Protein AF-A0A821PA83-F1 (afdb_monom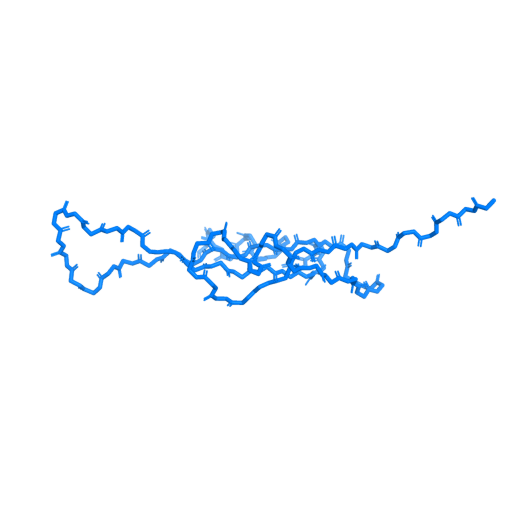er)

Solvent-accessible surface area (backbone atoms only — not comparable to full-atom values): 4691 Å² total; per-residue (Å²): 138,83,85,87,78,72,56,68,25,45,35,33,70,71,32,76,49,89,45,69,47,51,75,71,34,69,44,77,39,56,96,80,30,76,31,70,44,75,49,75,48,80,44,77,62,94,66,90,52,103,77,62,69,80,47,39,28,32,30,30,30,64,31,32,56,68,60,49,56,56,51,60,54,61,76,77,105

Secondary structure (DSSP, 8-state):
----PPPEEE-EEEEESS-THHHH-EEEPPTT--EEEEEEEEE--SS--TT---EEEEEEEEE-HHHHHHHHHHT--

Mean predicted aligned error: 6.84 Å

Sequence (77 aa):
FHSVNGLECYVCEQQEGNNDKCIKTVRMCAREEDACASLILWTTPHEWTPRAERRHYISKGCDKHEGCTRRTYFIFV

Structure (mmCIF, N/CA/C/O backbone):
data_AF-A0A821PA83-F1
#
_entry.id   AF-A0A821PA83-F1
#
loop_
_atom_site.group_PDB
_atom_site.id
_atom_site.type_symbol
_atom_site.label_atom_id
_atom_site.label_alt_id
_atom_site.label_comp_id
_atom_site.label_asym_id
_atom_site.label_entity_id
_atom_site.label_seq_id
_atom_site.pdbx_PDB_ins_code
_atom_site.Cartn_x
_atom_site.Cartn_y
_atom_site.Cartn_z
_atom_site.occupancy
_atom_site.B_iso_or_equiv
_atom_site.auth_seq_id
_atom_site.auth_comp_id
_atom_site.auth_asym_id
_atom_site.auth_atom_id
_atom_site.pdbx_PDB_model_num
ATOM 1 N N . PHE A 1 1 ? 23.075 -20.116 -11.599 1.00 46.12 1 PHE A N 1
ATOM 2 C CA . PHE A 1 1 ? 21.653 -19.755 -11.746 1.00 46.12 1 PHE A CA 1
ATOM 3 C C . PHE A 1 1 ? 21.431 -18.426 -11.047 1.00 46.12 1 PHE A C 1
ATOM 5 O O . PHE A 1 1 ? 21.642 -18.361 -9.846 1.00 46.12 1 PHE A O 1
ATOM 12 N N . HIS A 1 2 ? 21.122 -17.362 -11.790 1.00 56.78 2 HIS A N 1
ATOM 13 C CA . HIS A 1 2 ? 20.830 -16.043 -11.222 1.00 56.78 2 HIS A CA 1
ATOM 14 C C . HIS A 1 2 ? 19.307 -15.880 -11.205 1.00 56.78 2 HIS A C 1
ATOM 16 O O . HIS A 1 2 ? 18.683 -15.956 -12.263 1.00 56.78 2 HIS A O 1
ATOM 22 N N . SER A 1 3 ? 18.707 -15.749 -10.020 1.00 63.34 3 SER A N 1
ATOM 23 C CA . SER A 1 3 ? 17.265 -15.522 -9.887 1.00 63.34 3 SER A CA 1
ATOM 24 C C . SER A 1 3 ? 16.974 -14.071 -10.252 1.00 63.34 3 SER A C 1
ATOM 26 O O . SER A 1 3 ? 17.473 -13.162 -9.591 1.00 63.34 3 SER A O 1
ATOM 28 N N . VAL A 1 4 ? 16.214 -13.839 -11.321 1.00 63.72 4 VAL A N 1
ATOM 29 C CA . VAL A 1 4 ? 15.679 -12.507 -11.622 1.00 63.72 4 VAL A CA 1
ATOM 30 C C . VAL A 1 4 ? 14.373 -12.382 -10.849 1.00 63.72 4 VAL A C 1
ATOM 32 O O . VAL A 1 4 ? 13.337 -12.863 -11.299 1.00 63.72 4 VAL A O 1
ATOM 35 N N . ASN A 1 5 ? 14.439 -11.793 -9.658 1.00 70.75 5 ASN A N 1
ATOM 36 C CA . ASN A 1 5 ? 13.253 -11.537 -8.847 1.00 70.75 5 ASN A CA 1
ATOM 37 C C . ASN A 1 5 ? 12.672 -10.183 -9.266 1.00 70.75 5 ASN A C 1
ATOM 39 O O . ASN A 1 5 ? 13.352 -9.162 -9.163 1.00 70.75 5 ASN A O 1
ATOM 43 N N . GLY A 1 6 ? 11.442 -10.187 -9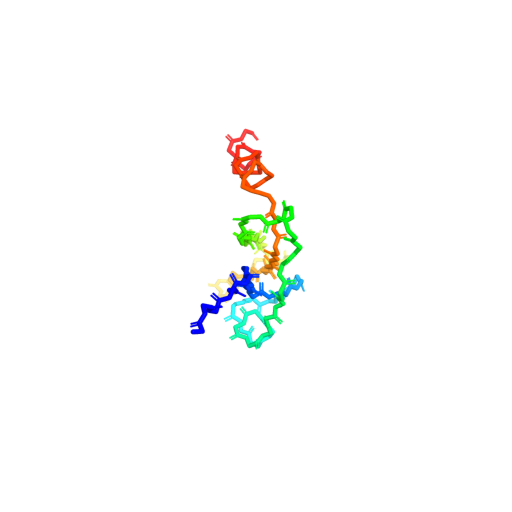.781 1.00 83.06 6 GLY A N 1
ATOM 44 C CA . GLY A 1 6 ? 10.670 -8.959 -9.964 1.00 83.06 6 GLY A CA 1
ATOM 45 C C . GLY A 1 6 ? 10.179 -8.421 -8.618 1.00 83.06 6 GLY A C 1
ATOM 46 O O . GLY A 1 6 ? 10.187 -9.134 -7.614 1.00 83.06 6 GLY A O 1
ATOM 47 N N . LEU A 1 7 ? 9.779 -7.149 -8.588 1.00 93.19 7 LEU A N 1
ATOM 48 C CA . LEU A 1 7 ? 9.189 -6.549 -7.394 1.00 93.19 7 LEU A CA 1
ATOM 49 C C . LEU A 1 7 ? 7.827 -7.200 -7.114 1.00 93.19 7 LEU A C 1
ATOM 51 O O . LEU A 1 7 ? 6.972 -7.251 -7.994 1.00 93.19 7 LEU A O 1
ATOM 55 N N . GLU A 1 8 ? 7.608 -7.649 -5.881 1.00 95.25 8 GLU A N 1
ATOM 56 C CA . GLU A 1 8 ? 6.312 -8.139 -5.411 1.00 95.25 8 GLU A CA 1
ATOM 57 C C . GLU A 1 8 ? 5.793 -7.232 -4.296 1.00 95.25 8 GLU A C 1
ATOM 59 O O . GLU A 1 8 ? 6.509 -6.923 -3.343 1.00 95.25 8 GLU A O 1
ATOM 64 N N . CYS A 1 9 ? 4.532 -6.815 -4.405 1.00 96.31 9 CYS A N 1
ATOM 65 C CA . CYS A 1 9 ? 3.894 -5.938 -3.426 1.00 96.31 9 CYS A CA 1
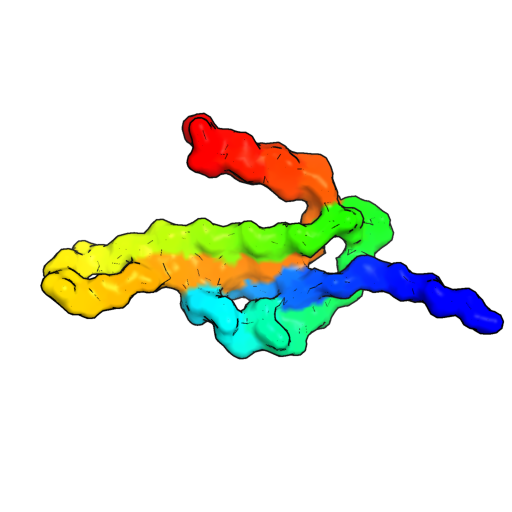ATOM 66 C C . CYS A 1 9 ? 2.611 -6.563 -2.885 1.00 96.31 9 CYS A C 1
ATOM 68 O O . CYS A 1 9 ? 1.884 -7.246 -3.612 1.00 96.31 9 CYS A O 1
ATOM 70 N N . TYR A 1 10 ? 2.285 -6.262 -1.625 1.00 97.69 10 TYR A N 1
ATOM 71 C CA . TYR A 1 10 ? 0.951 -6.529 -1.092 1.00 97.69 10 TYR A CA 1
ATOM 72 C C . TYR A 1 10 ? -0.097 -5.708 -1.843 1.00 97.69 10 TYR A C 1
ATOM 74 O O . TYR A 1 10 ? 0.113 -4.521 -2.105 1.00 97.69 10 TYR A O 1
ATOM 82 N N . VAL A 1 11 ? -1.234 -6.330 -2.157 1.00 96.88 11 VAL A N 1
ATOM 83 C CA . VAL A 1 11 ? -2.333 -5.694 -2.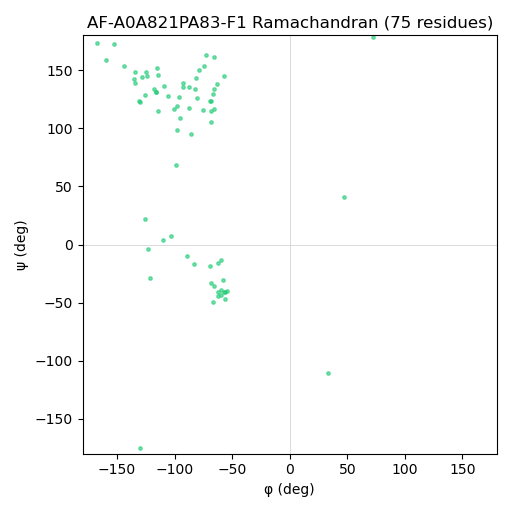886 1.00 96.88 11 VAL A CA 1
ATOM 84 C C . VAL A 1 11 ? -3.649 -5.820 -2.131 1.00 96.88 11 VAL A C 1
ATOM 86 O O . VAL A 1 11 ? -4.059 -6.901 -1.709 1.00 96.88 11 VAL A O 1
ATOM 89 N N . CYS A 1 12 ? -4.322 -4.691 -1.960 1.00 97.81 12 CYS A N 1
ATOM 90 C CA . CYS A 1 12 ? -5.676 -4.618 -1.427 1.00 97.81 12 CYS A CA 1
ATOM 91 C C . CYS A 1 12 ? -6.307 -3.284 -1.823 1.00 97.81 12 CYS A C 1
ATOM 93 O O . CYS A 1 12 ? -5.600 -2.323 -2.124 1.00 97.81 12 CYS A O 1
ATOM 95 N N . GLU A 1 13 ? -7.632 -3.211 -1.811 1.00 96.25 13 GLU A N 1
ATOM 96 C CA . GLU A 1 13 ? -8.369 -2.010 -2.187 1.00 96.25 13 GLU A CA 1
ATOM 97 C C . GLU A 1 13 ? -9.419 -1.700 -1.124 1.00 96.25 13 GLU A C 1
ATOM 99 O O . GLU A 1 13 ? -10.250 -2.554 -0.818 1.00 96.25 13 GLU A O 1
ATOM 104 N N . GLN A 1 14 ? -9.352 -0.484 -0.573 1.00 93.62 14 GLN A N 1
ATOM 105 C CA . GLN A 1 14 ? -10.325 0.089 0.364 1.00 93.62 14 GLN A CA 1
ATOM 106 C C . GLN A 1 14 ? -10.723 -0.866 1.495 1.00 93.62 14 GLN A C 1
ATOM 108 O O . GLN A 1 14 ? -11.887 -0.968 1.875 1.00 93.62 14 GLN A O 1
ATOM 113 N N . GLN A 1 15 ? -9.747 -1.585 2.038 1.00 95.00 15 GLN A N 1
ATOM 114 C CA . GLN A 1 15 ? -9.997 -2.544 3.097 1.00 95.00 15 GLN A CA 1
ATOM 115 C C . GLN A 1 15 ? -9.935 -1.856 4.456 1.00 95.00 15 GLN A C 1
ATOM 117 O O . GLN A 1 15 ? -9.027 -1.066 4.709 1.00 95.00 15 GLN A O 1
ATOM 122 N N . GLU A 1 16 ? -10.885 -2.150 5.339 1.00 93.31 16 GLU A N 1
ATOM 123 C CA . GLU A 1 16 ? -10.858 -1.618 6.699 1.00 93.31 16 GLU A CA 1
ATOM 124 C C . GLU A 1 16 ? -9.696 -2.236 7.493 1.00 93.31 16 GLU A C 1
ATOM 126 O O . GLU A 1 16 ? -9.657 -3.441 7.759 1.00 93.31 16 GLU A O 1
ATOM 131 N N . GLY A 1 17 ? -8.738 -1.393 7.878 1.00 90.81 17 GLY A N 1
ATOM 132 C CA . GLY A 1 17 ? -7.536 -1.815 8.590 1.00 90.81 17 GLY A CA 1
ATOM 133 C C . GLY A 1 17 ? -6.506 -2.575 7.742 1.00 90.81 17 GLY A C 1
ATOM 134 O O . GLY A 1 17 ? -6.671 -2.831 6.551 1.00 90.81 17 GLY A O 1
ATOM 135 N N . ASN A 1 18 ? -5.388 -2.935 8.380 1.00 94.19 18 ASN A N 1
ATOM 136 C CA . ASN A 1 18 ? -4.296 -3.688 7.752 1.00 94.19 18 ASN A CA 1
ATOM 137 C C . ASN A 1 18 ? -4.382 -5.182 8.091 1.00 94.19 18 ASN A C 1
ATOM 139 O O . ASN A 1 18 ? -3.570 -5.706 8.852 1.00 94.19 18 ASN A O 1
ATOM 143 N N . ASN A 1 19 ? -5.396 -5.860 7.565 1.00 94.69 19 ASN A N 1
ATOM 144 C CA . ASN A 1 19 ? -5.650 -7.282 7.805 1.00 94.69 19 ASN A CA 1
ATOM 145 C C . ASN A 1 19 ? -5.876 -8.025 6.473 1.00 94.69 19 ASN A C 1
ATOM 147 O O . ASN A 1 19 ? -5.666 -7.466 5.399 1.00 94.69 19 ASN A O 1
ATOM 151 N N . ASP A 1 20 ? -6.215 -9.313 6.529 1.00 95.00 20 ASP A N 1
ATOM 152 C CA . ASP A 1 20 ? -6.543 -10.179 5.384 1.00 95.00 20 ASP A CA 1
ATOM 153 C C . ASP A 1 20 ? -5.797 -9.897 4.076 1.00 95.00 20 ASP A C 1
ATOM 155 O O . ASP A 1 20 ? -4.598 -10.172 4.003 1.00 95.00 20 ASP A O 1
ATOM 159 N N . LYS A 1 21 ? -6.468 -9.387 3.031 1.00 94.69 21 LYS A N 1
ATOM 160 C CA . LYS A 1 21 ? -5.831 -9.235 1.714 1.00 94.69 21 LYS A CA 1
ATOM 161 C C . LYS A 1 21 ? -4.613 -8.313 1.790 1.00 94.69 21 LYS A C 1
ATOM 163 O O . LYS A 1 21 ? -3.579 -8.667 1.231 1.00 94.69 21 LYS A O 1
ATOM 168 N N . CYS A 1 22 ? -4.678 -7.237 2.579 1.00 96.00 22 CYS A N 1
ATOM 169 C CA . CYS A 1 22 ? -3.578 -6.285 2.760 1.00 96.00 22 CYS A CA 1
ATOM 170 C C . CYS A 1 22 ? -2.294 -6.870 3.376 1.00 96.00 22 CYS A C 1
ATOM 172 O O . CYS A 1 22 ? -1.254 -6.218 3.279 1.00 96.00 22 CYS A O 1
ATOM 174 N N . ILE A 1 23 ? -2.344 -8.057 3.997 1.00 96.75 23 ILE A N 1
ATOM 175 C CA . ILE A 1 23 ? -1.163 -8.734 4.575 1.00 96.75 23 ILE A CA 1
ATOM 176 C C . ILE A 1 23 ? -0.924 -10.145 4.017 1.00 96.75 23 ILE A C 1
ATOM 178 O O . ILE A 1 23 ? 0.048 -10.793 4.394 1.00 96.75 23 ILE A O 1
ATOM 182 N N . LYS A 1 24 ? -1.815 -10.650 3.156 1.00 97.31 24 LYS A N 1
ATOM 183 C CA . LYS A 1 24 ? -1.757 -12.023 2.617 1.00 97.31 24 LYS A CA 1
ATOM 184 C C . LYS A 1 24 ? -1.665 -12.069 1.097 1.00 97.31 24 LYS A C 1
ATOM 186 O O . LYS A 1 24 ? -1.156 -13.040 0.553 1.00 97.31 24 LYS A O 1
ATOM 191 N N . THR A 1 25 ? -2.204 -11.067 0.404 1.00 97.56 25 THR A N 1
ATOM 192 C CA . THR A 1 25 ? -2.299 -11.079 -1.060 1.00 97.56 25 THR A CA 1
ATOM 193 C C . THR A 1 25 ? -1.151 -10.281 -1.644 1.00 97.56 25 THR A C 1
ATOM 195 O O . THR A 1 25 ?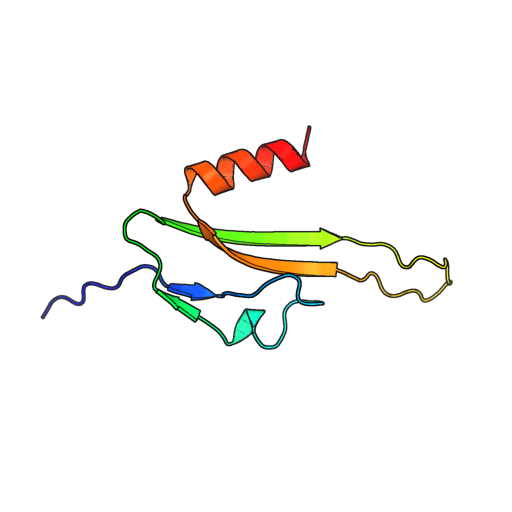 -1.045 -9.084 -1.389 1.00 97.56 25 THR A O 1
ATOM 198 N N . VAL A 1 26 ? -0.308 -10.942 -2.432 1.00 96.88 26 VAL A N 1
ATOM 199 C CA . VAL A 1 26 ? 0.810 -10.324 -3.150 1.00 96.88 26 VAL A CA 1
ATOM 200 C C . VAL A 1 26 ? 0.597 -10.417 -4.656 1.00 96.88 26 VAL A C 1
ATOM 202 O O . VAL A 1 26 ? -0.069 -11.331 -5.146 1.00 96.88 26 VAL A O 1
ATOM 205 N N . ARG A 1 27 ? 1.160 -9.460 -5.391 1.00 95.25 27 ARG A N 1
ATOM 206 C CA . ARG A 1 27 ? 1.170 -9.427 -6.856 1.00 95.25 27 ARG A CA 1
ATOM 207 C C . ARG A 1 27 ? 2.574 -9.081 -7.339 1.00 95.25 27 ARG A C 1
ATOM 209 O O . ARG A 1 27 ? 3.195 -8.170 -6.794 1.00 95.25 27 ARG A O 1
ATOM 216 N N . MET A 1 28 ? 3.018 -9.755 -8.396 1.00 95.12 28 MET A N 1
ATOM 217 C CA . MET A 1 28 ? 4.198 -9.360 -9.164 1.00 95.12 28 MET A CA 1
ATOM 218 C C . MET A 1 28 ? 3.918 -8.053 -9.917 1.00 95.12 28 MET A C 1
ATOM 220 O O . MET A 1 28 ? 2.953 -7.966 -10.681 1.00 95.12 28 MET A O 1
ATOM 224 N N . CYS A 1 29 ? 4.742 -7.040 -9.690 1.00 94.69 29 CYS A N 1
ATOM 225 C CA . CYS A 1 29 ? 4.617 -5.739 -10.329 1.00 94.69 29 CYS A CA 1
ATOM 226 C C . CYS A 1 29 ? 5.075 -5.783 -11.792 1.00 94.69 29 CYS A C 1
ATOM 228 O O . CYS A 1 29 ? 5.891 -6.621 -12.188 1.00 94.69 29 CYS A O 1
ATOM 230 N N . ALA A 1 30 ? 4.537 -4.876 -12.607 1.00 93.19 30 ALA A N 1
ATOM 231 C CA . ALA A 1 30 ? 5.015 -4.678 -13.969 1.00 93.19 30 ALA A CA 1
ATOM 232 C C . ALA A 1 30 ? 6.452 -4.135 -13.965 1.00 93.19 30 ALA A C 1
ATOM 234 O O . ALA A 1 30 ? 6.919 -3.567 -12.980 1.00 93.19 30 ALA A O 1
ATOM 235 N N . ARG A 1 31 ? 7.153 -4.266 -15.095 1.00 89.81 31 ARG A N 1
ATOM 236 C CA . ARG A 1 31 ? 8.546 -3.807 -15.236 1.00 89.81 31 ARG A CA 1
ATOM 237 C C . ARG A 1 31 ? 8.699 -2.309 -14.944 1.00 89.81 31 ARG A C 1
ATOM 239 O O . ARG A 1 31 ? 9.750 -1.864 -14.499 1.00 89.81 31 ARG A O 1
ATOM 246 N N . GLU A 1 32 ? 7.660 -1.546 -15.234 1.00 91.44 32 GLU A N 1
ATOM 247 C CA . GLU A 1 32 ? 7.595 -0.099 -15.124 1.00 91.44 32 GLU A CA 1
ATOM 248 C C . GLU A 1 32 ? 7.132 0.359 -13.736 1.00 91.44 32 GLU A C 1
ATOM 250 O O . GLU A 1 32 ? 7.176 1.555 -13.478 1.00 91.44 32 GLU A O 1
ATOM 255 N N . GLU A 1 33 ? 6.656 -0.552 -12.881 1.00 93.25 33 GLU A N 1
ATOM 256 C CA . GLU A 1 33 ? 6.227 -0.296 -11.503 1.00 93.25 33 GLU A CA 1
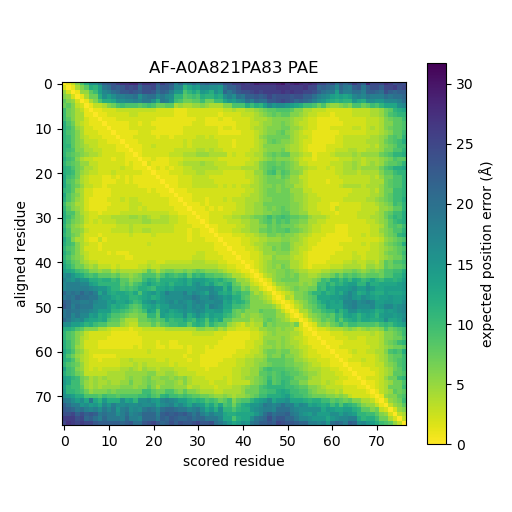ATOM 257 C C . GLU A 1 33 ? 7.374 -0.670 -10.546 1.00 93.25 33 GLU A C 1
ATOM 259 O O . GLU A 1 33 ? 7.583 -1.839 -10.225 1.00 93.25 33 GLU A O 1
ATOM 264 N N . ASP A 1 34 ? 8.137 0.325 -10.101 1.00 92.88 34 ASP A N 1
ATOM 265 C CA . ASP A 1 34 ? 9.373 0.165 -9.324 1.00 92.88 34 ASP A CA 1
ATOM 266 C C . ASP A 1 34 ? 9.211 0.450 -7.818 1.00 92.88 34 ASP A C 1
ATOM 268 O O . ASP A 1 34 ? 10.196 0.461 -7.077 1.00 92.88 34 ASP A O 1
ATOM 272 N N . ALA A 1 35 ? 7.982 0.654 -7.335 1.00 93.06 35 ALA A N 1
ATOM 273 C CA . ALA A 1 35 ? 7.698 0.884 -5.922 1.00 93.06 35 ALA A CA 1
ATOM 274 C C . ALA A 1 35 ? 6.379 0.241 -5.461 1.00 93.06 35 ALA A C 1
ATOM 276 O O . ALA A 1 35 ? 5.427 0.090 -6.223 1.00 93.06 35 ALA A O 1
ATOM 277 N N . CYS A 1 36 ? 6.290 -0.077 -4.167 1.00 94.56 36 CYS A N 1
ATOM 278 C CA . CYS A 1 36 ? 5.015 -0.382 -3.518 1.00 94.56 36 CYS A CA 1
ATOM 279 C C . CYS A 1 36 ? 4.432 0.894 -2.897 1.00 94.56 36 CYS A C 1
ATOM 281 O O . CYS A 1 36 ? 5.135 1.623 -2.196 1.00 94.56 36 CYS A O 1
ATOM 283 N N . ALA A 1 37 ? 3.136 1.129 -3.085 1.00 94.12 37 ALA A N 1
ATOM 284 C CA . ALA A 1 37 ? 2.412 2.242 -2.482 1.00 94.12 37 ALA A CA 1
ATOM 285 C C . ALA A 1 37 ? 1.362 1.740 -1.483 1.00 94.12 37 ALA A C 1
ATOM 287 O O . ALA A 1 37 ? 0.745 0.690 -1.664 1.00 94.12 37 ALA A O 1
ATOM 288 N N . SER A 1 38 ? 1.148 2.509 -0.415 1.00 93.75 38 SER A N 1
ATOM 289 C CA . SER A 1 38 ? 0.050 2.318 0.535 1.00 93.75 38 SER A CA 1
ATOM 290 C C . SER A 1 38 ? -0.659 3.648 0.747 1.00 93.75 38 SER A C 1
ATOM 292 O O . SER A 1 38 ? -0.036 4.619 1.166 1.00 93.75 38 SER A O 1
ATOM 294 N N . LEU A 1 39 ? -1.959 3.680 0.479 1.00 91.75 39 LEU A N 1
ATOM 295 C CA . LEU A 1 39 ? -2.830 4.812 0.761 1.00 91.75 39 LEU A CA 1
ATOM 296 C C . LEU A 1 39 ? -3.694 4.475 1.973 1.00 91.75 39 LEU A C 1
ATOM 298 O O . LEU A 1 39 ? -4.348 3.433 1.987 1.00 91.75 39 LEU A O 1
ATOM 302 N N . ILE A 1 40 ? -3.696 5.359 2.968 1.00 91.62 40 ILE A N 1
ATOM 303 C CA . ILE A 1 40 ? -4.542 5.244 4.157 1.00 91.62 40 ILE A CA 1
ATOM 304 C C . ILE A 1 40 ? -5.532 6.404 4.137 1.00 91.62 40 ILE A C 1
ATOM 306 O O . ILE A 1 40 ? -5.137 7.563 4.248 1.00 91.62 40 ILE A O 1
ATOM 310 N N . LEU A 1 41 ? -6.816 6.084 4.002 1.00 89.38 41 LEU A N 1
ATOM 311 C CA . LEU A 1 41 ? -7.904 7.041 4.121 1.00 89.38 41 LEU A CA 1
ATOM 312 C C . LEU A 1 41 ? -8.438 7.003 5.550 1.00 89.38 41 LEU A C 1
ATOM 314 O O . LEU A 1 41 ? -9.088 6.040 5.959 1.00 89.38 41 LEU A O 1
ATOM 318 N N . TRP A 1 42 ? -8.166 8.060 6.306 1.00 86.12 42 TRP A N 1
ATOM 319 C CA . TRP A 1 42 ? -8.724 8.242 7.639 1.00 86.12 42 TRP A CA 1
ATOM 320 C C . TRP A 1 42 ? -10.141 8.792 7.530 1.00 86.12 42 TRP A C 1
ATOM 322 O O . TRP A 1 42 ? -10.362 9.820 6.894 1.00 86.12 42 TRP A O 1
ATOM 332 N N . THR A 1 43 ? -11.097 8.118 8.164 1.00 81.25 43 THR A N 1
ATOM 333 C CA . THR A 1 43 ? -12.495 8.552 8.190 1.00 81.25 43 THR A CA 1
ATOM 334 C C . THR A 1 43 ? -12.968 8.701 9.626 1.00 81.25 43 THR A C 1
ATOM 336 O O . THR A 1 43 ? -12.565 7.954 10.521 1.00 81.25 43 THR A O 1
ATOM 339 N N . THR A 1 44 ? -13.834 9.677 9.860 1.00 77.38 44 THR A N 1
ATOM 340 C CA . THR A 1 44 ? -14.587 9.764 11.107 1.00 77.38 44 THR A CA 1
ATOM 341 C C . THR A 1 44 ? -15.923 9.054 10.921 1.00 77.38 44 THR A C 1
ATOM 343 O O . THR A 1 44 ? -16.542 9.205 9.865 1.00 77.38 44 THR A O 1
ATOM 346 N N . PRO A 1 45 ? -16.396 8.286 11.914 1.00 75.31 45 PRO A N 1
ATOM 347 C CA . PRO A 1 45 ? -17.764 7.789 11.886 1.00 75.31 45 PRO A CA 1
ATOM 348 C C . PRO A 1 45 ? -18.745 8.964 11.772 1.00 75.31 45 PRO A C 1
ATOM 350 O O . PRO A 1 45 ? -18.484 10.040 12.309 1.00 75.31 45 PRO A O 1
ATOM 353 N N . HIS A 1 46 ? -19.850 8.753 11.048 1.00 75.00 46 HIS A N 1
ATOM 354 C CA . HIS A 1 46 ? -20.875 9.781 10.819 1.00 75.00 46 HIS A CA 1
ATOM 355 C C . HIS A 1 46 ? -21.420 10.340 12.139 1.00 75.00 46 HIS A C 1
ATOM 357 O O . HIS A 1 46 ? -21.579 11.546 12.291 1.00 75.00 46 HIS A O 1
ATOM 363 N N . GLU A 1 47 ? -21.636 9.456 1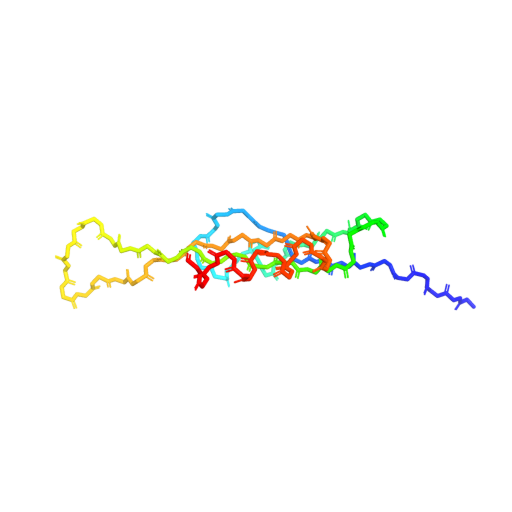3.113 1.00 79.25 47 GLU A N 1
ATOM 364 C CA . GLU A 1 47 ? -22.073 9.832 14.451 1.00 79.25 47 GLU A CA 1
ATOM 365 C C . GLU A 1 47 ? -20.883 9.950 15.401 1.00 79.25 47 GLU A C 1
ATOM 367 O O . GLU A 1 47 ? -20.092 9.013 15.573 1.00 79.25 47 GLU A O 1
ATOM 372 N N . TR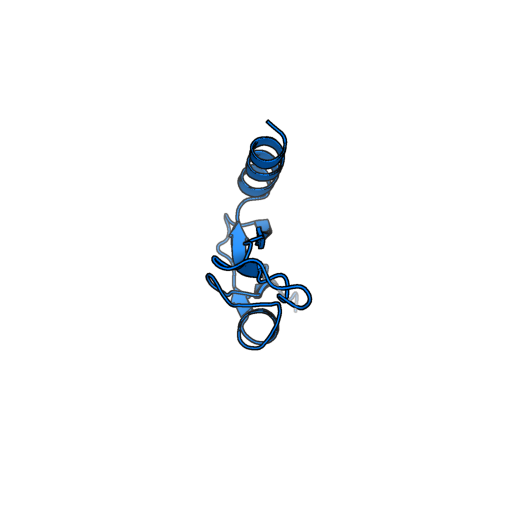P A 1 48 ? -20.789 11.097 16.075 1.00 71.44 48 TRP A N 1
ATOM 373 C CA . TRP A 1 48 ? -19.864 11.267 17.184 1.00 71.44 48 TRP A CA 1
ATOM 374 C C . TRP A 1 48 ? -20.338 10.421 18.367 1.00 71.44 48 TRP A C 1
ATOM 376 O O . TRP A 1 48 ? -21.449 10.583 18.865 1.00 71.44 48 TRP A O 1
ATOM 386 N N . THR A 1 49 ? -19.479 9.528 18.851 1.00 77.94 49 THR A N 1
ATOM 387 C CA . THR A 1 49 ? -19.707 8.818 20.112 1.00 77.94 49 THR A CA 1
ATOM 388 C C . THR A 1 49 ? -18.421 8.831 20.940 1.00 77.94 49 THR A C 1
ATOM 390 O O . THR A 1 49 ? -17.330 8.781 20.365 1.00 77.94 49 THR A O 1
ATOM 393 N N . PRO A 1 50 ? -18.491 8.849 22.286 1.00 76.88 50 PRO A N 1
ATOM 394 C CA . PRO A 1 50 ? -17.297 8.891 23.141 1.00 76.88 50 PRO A CA 1
ATOM 395 C C . PRO A 1 50 ? -16.333 7.705 22.956 1.00 76.88 50 PRO A C 1
ATOM 397 O O . PRO A 1 50 ? -15.211 7.740 23.451 1.00 76.88 50 PRO A O 1
ATOM 400 N N . ARG A 1 51 ? -16.779 6.638 22.278 1.00 76.94 51 ARG A N 1
ATOM 401 C CA . ARG A 1 51 ? -16.021 5.409 22.002 1.00 76.94 51 ARG A CA 1
ATOM 402 C C . ARG A 1 51 ? -15.989 5.063 20.514 1.00 76.94 51 ARG A C 1
ATOM 404 O O . ARG A 1 51 ? -15.818 3.899 20.165 1.00 76.94 51 ARG A O 1
ATOM 411 N N . ALA A 1 52 ? -16.206 6.041 19.638 1.00 73.31 52 ALA A N 1
ATOM 412 C CA . ALA A 1 52 ? -16.190 5.783 18.209 1.00 73.31 52 ALA A CA 1
ATOM 413 C C . ALA A 1 52 ? -14.770 5.382 17.786 1.00 73.31 52 ALA A C 1
ATOM 415 O O . ALA A 1 52 ? -13.826 6.166 17.917 1.00 73.31 52 ALA A O 1
ATOM 416 N N . GLU A 1 53 ? -14.610 4.155 17.298 1.00 71.38 53 GLU A N 1
ATOM 417 C CA . GLU A 1 53 ? -13.332 3.710 16.756 1.00 71.38 53 GLU A CA 1
ATOM 418 C C . GLU A 1 53 ? -13.002 4.513 15.496 1.00 71.38 53 GLU A C 1
ATOM 420 O O . GLU A 1 53 ? -13.847 4.721 14.619 1.00 71.38 53 GLU A O 1
ATOM 425 N N . ARG A 1 54 ? -11.756 4.987 15.405 1.00 72.00 54 ARG A N 1
ATOM 426 C CA . ARG A 1 54 ? -11.255 5.639 14.193 1.00 72.00 54 ARG A CA 1
ATOM 427 C C . ARG A 1 54 ? -11.155 4.589 13.092 1.00 72.00 54 ARG A C 1
ATOM 429 O O . ARG A 1 54 ? -10.232 3.774 13.097 1.00 72.00 54 ARG A O 1
ATOM 436 N N . ARG A 1 55 ? -12.090 4.625 12.145 1.00 81.50 55 ARG A N 1
ATOM 437 C CA . ARG A 1 55 ? -12.071 3.742 10.978 1.00 81.50 55 ARG A CA 1
ATOM 438 C C . ARG A 1 55 ? -11.142 4.305 9.918 1.00 81.50 55 ARG A C 1
ATOM 440 O O . ARG A 1 55 ? -11.176 5.496 9.599 1.00 81.50 55 ARG A O 1
ATOM 447 N N . HIS A 1 56 ? -10.309 3.437 9.369 1.00 89.31 56 HIS A N 1
ATOM 448 C CA . HIS A 1 56 ? -9.429 3.781 8.268 1.00 89.31 56 HIS A CA 1
ATOM 449 C C . HIS A 1 56 ? -9.464 2.683 7.221 1.00 89.31 56 HIS A C 1
ATOM 451 O O . HIS A 1 56 ? -9.517 1.496 7.545 1.00 89.31 56 HIS A O 1
ATOM 457 N N . TYR A 1 57 ? -9.414 3.108 5.968 1.00 92.75 57 TYR A N 1
ATOM 458 C CA . TYR A 1 57 ? -9.389 2.215 4.825 1.00 92.75 57 TYR A CA 1
ATOM 459 C C . TYR A 1 57 ? -8.009 2.251 4.193 1.00 92.75 57 TYR A C 1
ATOM 461 O O . TYR A 1 57 ? -7.415 3.319 4.037 1.00 92.75 57 TYR A O 1
ATOM 469 N N . ILE A 1 58 ? -7.492 1.080 3.847 1.00 94.69 58 ILE A N 1
ATOM 470 C CA . ILE A 1 58 ? -6.165 0.908 3.279 1.00 94.69 58 ILE A CA 1
ATOM 471 C C . ILE A 1 58 ? -6.295 0.358 1.865 1.00 94.69 58 ILE A C 1
ATOM 473 O O . ILE A 1 58 ? -6.970 -0.643 1.626 1.00 94.69 58 ILE A O 1
ATOM 477 N N . SER A 1 59 ? -5.588 0.999 0.941 1.00 95.50 59 SER A N 1
ATOM 478 C CA . SER A 1 59 ? -5.325 0.472 -0.395 1.00 95.50 59 SER A CA 1
ATOM 479 C C . SER A 1 59 ? -3.823 0.288 -0.569 1.00 95.50 59 SER A C 1
ATOM 481 O O . SER A 1 59 ? -3.043 1.178 -0.229 1.00 95.50 59 SER A O 1
ATOM 483 N N . LYS A 1 60 ? -3.405 -0.862 -1.095 1.00 96.50 60 LYS A N 1
ATOM 484 C CA . LYS A 1 60 ? -2.005 -1.195 -1.377 1.00 96.50 60 LYS A CA 1
ATOM 485 C C . LYS A 1 60 ? -1.869 -1.668 -2.814 1.00 96.50 60 LYS A C 1
ATOM 487 O O . LYS A 1 60 ? -2.752 -2.356 -3.323 1.00 96.50 60 LYS A O 1
ATOM 492 N N . GLY A 1 61 ? -0.763 -1.320 -3.453 1.00 95.75 61 GLY A N 1
ATOM 493 C CA . GLY A 1 61 ? -0.525 -1.688 -4.841 1.00 95.75 61 GLY A CA 1
ATOM 494 C C . GLY A 1 61 ? 0.908 -1.451 -5.277 1.00 95.75 61 GLY A C 1
ATOM 495 O O . GLY A 1 61 ? 1.702 -0.860 -4.544 1.00 95.75 61 GLY A O 1
ATOM 496 N N . CYS A 1 62 ? 1.213 -1.902 -6.490 1.00 95.50 62 CYS A N 1
ATOM 497 C CA . CYS A 1 62 ? 2.422 -1.457 -7.171 1.00 95.50 62 CYS A CA 1
ATOM 498 C C . CYS A 1 62 ? 2.177 -0.068 -7.767 1.00 95.50 62 CYS A C 1
ATOM 500 O O . CYS A 1 62 ? 1.047 0.282 -8.115 1.00 95.50 62 CYS A O 1
ATOM 502 N N . ASP A 1 63 ? 3.234 0.721 -7.856 1.00 94.19 63 ASP A N 1
ATOM 503 C CA . ASP A 1 63 ? 3.229 2.071 -8.395 1.00 94.19 63 ASP A CA 1
ATOM 504 C C . ASP A 1 63 ? 4.617 2.401 -8.955 1.00 94.19 63 ASP A C 1
ATOM 506 O O . ASP A 1 63 ? 5.581 1.658 -8.771 1.00 94.19 63 ASP A O 1
ATOM 510 N N . LYS A 1 64 ? 4.726 3.551 -9.613 1.00 93.62 64 LYS A N 1
ATOM 511 C CA . LYS A 1 64 ? 6.011 4.173 -9.925 1.00 93.62 64 LYS A CA 1
ATOM 512 C C . LYS A 1 64 ? 6.519 4.945 -8.719 1.00 93.62 64 LYS A C 1
ATOM 514 O O . LYS A 1 64 ? 5.741 5.638 -8.064 1.00 93.62 64 LYS A O 1
ATOM 519 N N . HIS A 1 65 ? 7.822 4.935 -8.475 1.00 91.19 65 HIS A N 1
ATOM 520 C CA . HIS A 1 65 ? 8.460 5.748 -7.446 1.00 91.19 65 HIS A CA 1
ATOM 521 C C . HIS A 1 65 ? 8.126 7.240 -7.616 1.00 91.19 65 HIS A C 1
ATOM 523 O O . HIS A 1 65 ? 7.809 7.931 -6.644 1.00 91.19 65 HIS A O 1
ATOM 529 N N . GLU A 1 66 ? 8.098 7.721 -8.862 1.00 91.44 66 GLU A N 1
ATOM 530 C CA . GLU A 1 66 ? 7.653 9.076 -9.209 1.00 91.44 66 GLU A CA 1
ATOM 531 C C . GLU A 1 66 ? 6.175 9.307 -8.847 1.00 91.44 66 GLU A C 1
ATOM 533 O O . GLU A 1 66 ? 5.823 10.328 -8.251 1.00 91.44 66 GLU A O 1
ATOM 538 N N . GLY A 1 67 ? 5.311 8.333 -9.153 1.00 87.44 67 GLY A N 1
ATOM 539 C CA . GLY A 1 67 ? 3.885 8.367 -8.823 1.00 87.44 67 GLY A CA 1
ATOM 540 C C . GLY A 1 67 ? 3.636 8.421 -7.315 1.00 87.44 67 GLY A C 1
ATOM 541 O O . GLY A 1 67 ? 2.793 9.197 -6.857 1.00 87.44 67 GLY A O 1
ATOM 542 N N . CYS A 1 68 ? 4.410 7.659 -6.545 1.00 85.44 68 CYS A N 1
ATOM 543 C CA . CYS A 1 68 ? 4.364 7.642 -5.088 1.00 85.44 68 CYS A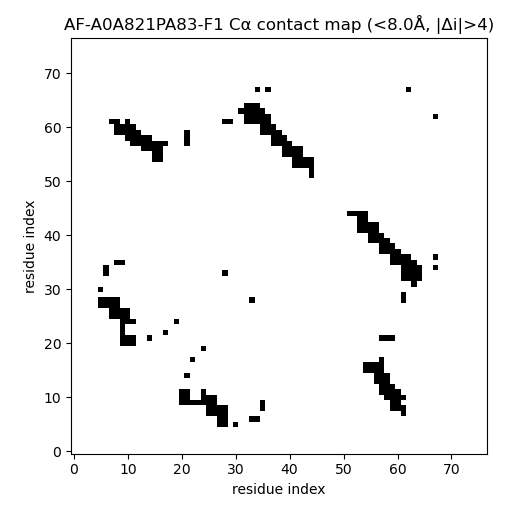 CA 1
ATOM 544 C C . CYS A 1 68 ? 4.836 8.984 -4.507 1.00 85.44 68 CYS A C 1
ATOM 546 O O . CYS A 1 68 ? 4.124 9.616 -3.726 1.00 85.44 68 CYS A O 1
ATOM 548 N N . THR A 1 69 ? 5.989 9.474 -4.968 1.00 85.81 69 THR A N 1
ATOM 549 C CA . THR A 1 69 ? 6.564 10.760 -4.553 1.00 85.81 69 THR A CA 1
ATOM 550 C C . THR A 1 69 ? 5.590 11.912 -4.795 1.00 85.81 69 THR A C 1
ATOM 552 O O . THR A 1 69 ? 5.325 12.696 -3.886 1.00 85.81 69 THR A O 1
ATOM 555 N N . ARG A 1 70 ? 4.969 11.974 -5.980 1.00 85.88 70 ARG A N 1
ATOM 556 C CA . ARG A 1 70 ? 3.968 12.997 -6.312 1.00 85.88 70 ARG A CA 1
ATOM 557 C C . ARG A 1 70 ? 2.765 12.970 -5.364 1.00 85.88 70 ARG A C 1
ATOM 559 O O . ARG A 1 70 ? 2.313 14.030 -4.943 1.00 85.88 70 ARG A O 1
ATOM 566 N N . ARG A 1 71 ? 2.239 11.789 -5.018 1.00 76.50 71 ARG A N 1
ATOM 567 C CA . ARG A 1 71 ? 1.071 11.650 -4.125 1.00 76.50 71 ARG A CA 1
ATOM 568 C C . ARG A 1 71 ? 1.356 12.117 -2.703 1.00 76.50 71 ARG A C 1
ATOM 570 O O . ARG A 1 71 ? 0.476 12.720 -2.098 1.00 76.50 71 ARG A O 1
ATOM 577 N N . THR A 1 72 ? 2.568 11.895 -2.196 1.00 64.62 72 THR A N 1
ATOM 578 C CA . THR A 1 72 ? 2.977 12.389 -0.873 1.00 64.62 72 THR A CA 1
ATOM 579 C C . THR A 1 72 ? 2.822 13.906 -0.781 1.00 64.62 72 THR A C 1
ATOM 581 O O . THR A 1 72 ? 2.302 14.397 0.213 1.00 64.62 72 THR A O 1
ATOM 584 N N . TYR A 1 73 ? 3.169 14.652 -1.835 1.00 57.16 73 TYR A N 1
ATOM 585 C CA . TYR A 1 73 ? 3.011 16.110 -1.850 1.00 57.16 73 TYR A CA 1
ATOM 586 C C . TYR A 1 73 ? 1.547 16.571 -1.872 1.00 57.16 73 TYR A C 1
ATOM 588 O O . TYR A 1 73 ? 1.235 17.576 -1.248 1.00 57.16 73 TYR A O 1
ATOM 596 N N . PHE A 1 74 ? 0.634 15.835 -2.512 1.00 54.75 74 PHE A N 1
ATOM 597 C CA . PHE A 1 74 ? -0.794 16.194 -2.545 1.00 54.75 74 PHE A CA 1
ATOM 598 C C . PHE A 1 74 ? -1.511 16.046 -1.195 1.00 54.75 74 PHE A C 1
ATOM 600 O O . PHE A 1 74 ? -2.581 16.613 -1.023 1.00 54.75 74 PHE A O 1
ATOM 607 N N . ILE A 1 75 ? -0.956 15.289 -0.246 1.00 50.53 75 ILE A N 1
ATOM 608 C CA . ILE A 1 75 ? -1.549 15.118 1.092 1.00 50.53 75 ILE A CA 1
ATOM 609 C C . ILE A 1 75 ? -1.167 16.286 2.030 1.00 50.53 75 ILE A C 1
ATOM 611 O O . ILE A 1 75 ? -1.825 16.490 3.047 1.00 50.53 75 ILE A O 1
ATOM 615 N N . PHE A 1 76 ? -0.135 17.071 1.689 1.00 42.38 76 PHE A N 1
ATOM 616 C CA . PHE A 1 76 ? 0.372 18.194 2.496 1.00 42.38 76 PHE A CA 1
ATOM 617 C C . PHE A 1 76 ? 0.101 19.591 1.901 1.00 42.38 76 PHE A C 1
ATOM 619 O O . PHE A 1 76 ? 0.573 20.573 2.476 1.00 42.38 76 PHE A O 1
ATOM 626 N N . VAL A 1 77 ? -0.616 19.696 0.775 1.00 38.31 77 VAL A N 1
ATOM 627 C CA . VAL A 1 77 ? -1.003 20.977 0.144 1.00 38.31 77 VAL A CA 1
ATOM 628 C C . VAL A 1 77 ? -2.505 21.185 0.254 1.00 38.31 77 VAL A C 1
ATOM 630 O O . VAL A 1 77 ? -3.244 20.219 -0.031 1.00 38.31 77 VAL A O 1
#

Foldseek 3Di:
DDDPDADKKQFDFFAWDCDDSNVPPIDGDDPQQPDKDKDKAWDFPPDDDPPGDTTITIGIDTHHPVRRVVVVVVVVD

Radius of gyration: 15.84 Å; Cα contacts (8 Å, |Δi|>4): 126; chains: 1; bounding box: 44×41×38 Å

pLDDT: mean 84.7, std 14.45, range [38.31, 97.81]